Protein AF-A0A701VBN2-F1 (afdb_monomer_lite)

Secondary structure (DSSP, 8-state):
-EEEEEEEE-SSEEEEEEEESSSSEEEEEEEEEEESSSEEEEEEEEEE-SSS-EEEEEE-TT-EEEEEEEEEEEEEEEEE-HHHHTT-SPPPPTTSEEEEE-TT-EEEEEEEEEEEEE--

Structure (mmCIF, N/CA/C/O backbone):
data_AF-A0A701VBN2-F1
#
_entry.id   AF-A0A701VBN2-F1
#
loop_
_atom_site.group_PDB
_atom_site.id
_atom_site.type_symbol
_atom_site.label_atom_id
_atom_site.label_alt_id
_atom_site.label_comp_id
_atom_site.label_asym_id
_atom_site.label_entity_id
_atom_site.label_seq_id
_atom_site.pdbx_PDB_ins_code
_atom_site.Cartn_x
_atom_site.Cartn_y
_atom_site.Cartn_z
_atom_site.occupancy
_atom_site.B_iso_or_equiv
_atom_site.auth_seq_id
_atom_site.auth_comp_id
_atom_site.auth_asym_id
_atom_site.auth_atom_id
_atom_site.pdbx_PDB_model_num
ATOM 1 N N . ALA A 1 1 ? -5.582 -4.837 -10.301 1.00 89.19 1 ALA A N 1
ATOM 2 C CA . ALA A 1 1 ? -5.268 -3.632 -9.511 1.00 89.19 1 ALA A CA 1
ATOM 3 C C . ALA A 1 1 ? -6.351 -3.473 -8.462 1.00 89.19 1 ALA A C 1
ATOM 5 O O . ALA A 1 1 ? -7.498 -3.778 -8.771 1.00 89.19 1 ALA A O 1
ATOM 6 N N . LEU A 1 2 ? -6.001 -3.012 -7.264 1.00 95.94 2 LEU A N 1
ATOM 7 C CA . LEU A 1 2 ? -6.960 -2.694 -6.204 1.00 95.94 2 LEU A CA 1
ATOM 8 C C . LEU A 1 2 ? -7.082 -1.174 -6.055 1.00 95.94 2 LEU A C 1
ATOM 10 O O . LEU A 1 2 ? -6.071 -0.474 -6.052 1.00 95.94 2 LEU A O 1
ATOM 14 N N . TYR A 1 3 ? -8.299 -0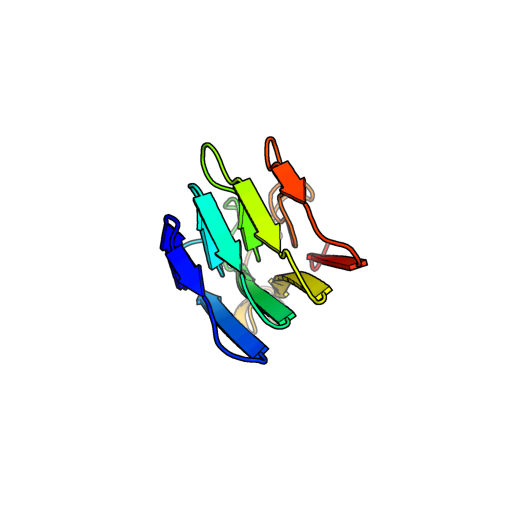.665 -5.885 1.00 95.94 3 TYR A N 1
ATOM 15 C CA . TYR A 1 3 ? -8.522 0.721 -5.483 1.00 95.94 3 TYR A CA 1
ATOM 16 C C . TYR A 1 3 ? -9.482 0.775 -4.299 1.00 95.94 3 TYR A C 1
ATOM 18 O O . TYR A 1 3 ? -10.591 0.255 -4.379 1.00 95.94 3 TYR A O 1
ATOM 26 N N . VAL A 1 4 ? -9.045 1.409 -3.214 1.00 96.69 4 VAL A N 1
ATOM 27 C CA . VAL A 1 4 ? -9.845 1.651 -2.012 1.00 96.69 4 VAL A CA 1
ATOM 28 C C . VAL A 1 4 ? -9.902 3.153 -1.794 1.00 96.69 4 VAL A C 1
ATOM 30 O O . VAL A 1 4 ? -8.864 3.808 -1.689 1.00 96.69 4 VAL A O 1
ATOM 33 N N . ASN A 1 5 ? -11.111 3.701 -1.739 1.00 96.69 5 ASN A N 1
ATOM 34 C CA . ASN A 1 5 ? -11.342 5.115 -1.481 1.00 96.69 5 ASN A CA 1
ATOM 35 C C . ASN A 1 5 ? -12.174 5.268 -0.210 1.00 96.69 5 ASN A C 1
ATOM 37 O O . ASN A 1 5 ? -13.402 5.302 -0.252 1.00 96.69 5 ASN A O 1
ATOM 41 N N . GLY A 1 6 ? -11.474 5.303 0.916 1.00 94.94 6 GLY A N 1
ATOM 42 C CA . GLY A 1 6 ? -12.038 5.240 2.247 1.00 94.94 6 GLY A CA 1
ATOM 43 C C . GLY A 1 6 ? -12.674 3.891 2.581 1.00 94.94 6 GLY A C 1
ATOM 44 O O . GLY A 1 6 ? -12.638 2.942 1.796 1.00 94.94 6 GLY A O 1
ATOM 45 N N . GLY A 1 7 ? -13.233 3.805 3.783 1.00 95.50 7 GLY A N 1
ATOM 46 C CA . GLY A 1 7 ? -13.956 2.628 4.256 1.00 95.50 7 GLY A CA 1
ATOM 47 C C . GLY A 1 7 ? -13.824 2.425 5.760 1.00 95.50 7 GLY A C 1
ATOM 48 O O . GLY A 1 7 ? -12.897 2.937 6.385 1.00 95.50 7 GLY A O 1
ATOM 49 N N . ASN A 1 8 ? -14.753 1.659 6.330 1.00 96.62 8 ASN A N 1
ATOM 50 C CA . ASN A 1 8 ? -14.702 1.227 7.722 1.00 96.62 8 ASN A CA 1
ATOM 51 C C . ASN A 1 8 ? -14.584 -0.297 7.760 1.00 96.62 8 ASN A C 1
ATOM 53 O O . ASN A 1 8 ? -15.448 -0.997 7.232 1.00 96.62 8 ASN A O 1
ATOM 57 N N . PHE A 1 9 ? -13.531 -0.800 8.393 1.00 95.62 9 PHE A N 1
ATOM 58 C CA . PHE A 1 9 ? -13.274 -2.224 8.551 1.00 95.62 9 PHE A CA 1
ATOM 59 C C . PHE A 1 9 ? -13.342 -2.607 10.033 1.00 95.62 9 PHE A C 1
ATOM 61 O O . PHE A 1 9 ? -12.744 -1.954 10.888 1.00 95.62 9 PHE A O 1
ATOM 68 N N . SER A 1 10 ? -14.088 -3.665 10.342 1.00 93.69 10 SER A N 1
ATOM 69 C CA . SER A 1 10 ? -14.326 -4.133 11.717 1.00 93.69 10 SER A CA 1
ATOM 70 C C . SER A 1 10 ? -13.974 -5.608 11.930 1.00 93.69 10 SER A C 1
ATOM 72 O O . SER A 1 10 ? -14.231 -6.155 13.000 1.00 93.69 10 SER A O 1
ATOM 74 N N . ALA A 1 11 ? -13.392 -6.264 10.924 1.00 93.06 11 ALA A N 1
ATOM 75 C CA . ALA A 1 11 ? -12.909 -7.633 11.043 1.00 93.06 11 ALA A CA 1
ATOM 76 C C . ALA A 1 11 ? -11.607 -7.689 11.857 1.00 93.06 11 ALA A C 1
ATOM 78 O O . ALA A 1 11 ? -10.771 -6.799 11.743 1.00 93.06 11 ALA A O 1
ATOM 79 N N . GLN A 1 12 ? -11.378 -8.786 12.592 1.00 95.19 12 GLN A N 1
ATOM 80 C CA . GLN A 1 12 ? -10.143 -8.988 13.368 1.00 95.19 12 GLN A CA 1
ATOM 81 C C . GLN A 1 12 ? -8.870 -8.851 12.515 1.00 95.19 12 GLN A C 1
ATOM 83 O O . GLN A 1 12 ? -7.844 -8.379 13.001 1.00 95.19 12 GLN A O 1
ATOM 88 N N . ASN A 1 13 ? -8.936 -9.253 11.246 1.00 96.44 13 ASN A N 1
ATOM 89 C CA . ASN A 1 13 ? -7.892 -9.019 10.260 1.00 96.44 13 ASN A CA 1
ATOM 90 C C . ASN A 1 13 ? -8.548 -8.649 8.931 1.00 96.44 13 ASN A C 1
ATOM 92 O O . ASN A 1 13 ? -9.365 -9.404 8.408 1.00 96.44 13 ASN A O 1
ATOM 96 N N . THR A 1 14 ? -8.167 -7.505 8.378 1.00 97.12 14 THR A N 1
ATOM 97 C CA . THR A 1 14 ? -8.541 -7.081 7.030 1.00 97.12 14 THR A CA 1
ATOM 98 C C . THR A 1 14 ? -7.317 -7.194 6.139 1.00 97.12 14 THR A C 1
ATOM 100 O O . THR A 1 14 ? -6.299 -6.560 6.411 1.00 97.12 14 THR A O 1
ATOM 103 N N . VAL A 1 15 ? -7.411 -7.999 5.082 1.00 97.75 15 VAL A N 1
ATOM 104 C CA . VAL A 1 15 ? -6.334 -8.198 4.106 1.00 97.75 15 VAL A CA 1
ATOM 105 C C . VAL A 1 15 ? -6.821 -7.720 2.746 1.00 97.75 15 VAL A C 1
ATOM 107 O O . VAL A 1 15 ? -7.848 -8.185 2.257 1.00 97.75 15 VAL A O 1
ATOM 110 N N . LEU A 1 16 ? -6.102 -6.769 2.154 1.00 97.75 16 LEU A N 1
ATOM 111 C CA . LEU A 1 16 ? -6.443 -6.150 0.879 1.00 97.75 16 LEU A CA 1
ATOM 112 C C . LEU A 1 16 ? -5.269 -6.292 -0.087 1.00 97.75 16 LEU A C 1
ATOM 114 O O . LEU A 1 16 ? -4.185 -5.767 0.162 1.00 97.75 16 LEU A O 1
ATOM 118 N N . GLU A 1 17 ? -5.485 -6.970 -1.209 1.00 97.81 17 GLU A N 1
ATOM 119 C CA . GLU A 1 17 ? -4.410 -7.279 -2.151 1.00 97.81 17 GLU A CA 1
ATOM 120 C C . GLU A 1 17 ? -4.750 -6.803 -3.560 1.00 97.81 17 GLU A C 1
ATOM 122 O O . GLU A 1 17 ? -5.830 -7.054 -4.096 1.00 97.81 17 GLU A O 1
ATOM 127 N N . GLY A 1 18 ? -3.807 -6.094 -4.174 1.00 96.50 18 GLY A N 1
ATOM 128 C CA . GLY A 1 18 ? -3.920 -5.596 -5.532 1.00 96.50 18 GLY A CA 1
ATOM 129 C C . GLY A 1 18 ? -2.676 -5.911 -6.333 1.00 96.50 18 GLY A C 1
ATOM 130 O O . GLY A 1 18 ? -1.605 -5.400 -6.032 1.00 96.50 18 GLY A O 1
ATOM 131 N N . THR A 1 19 ? -2.831 -6.694 -7.400 1.00 94.56 19 THR A N 1
ATOM 132 C CA . THR A 1 19 ? -1.773 -6.893 -8.399 1.00 94.56 19 THR A CA 1
ATOM 133 C C . THR A 1 19 ? -2.157 -6.232 -9.717 1.00 94.56 19 THR A C 1
ATOM 135 O O . THR A 1 19 ? -3.303 -6.335 -10.169 1.00 94.56 19 THR A O 1
ATOM 138 N N . ALA A 1 20 ? -1.221 -5.535 -10.353 1.00 87.12 20 ALA A N 1
ATOM 139 C CA . ALA A 1 20 ? -1.408 -4.941 -11.670 1.00 87.12 20 ALA A CA 1
ATOM 140 C C . ALA A 1 20 ? -0.251 -5.282 -12.616 1.00 87.12 20 ALA A C 1
ATOM 142 O O . ALA A 1 20 ? 0.874 -5.525 -12.189 1.00 87.12 20 ALA A O 1
ATOM 143 N N . GLY A 1 21 ? -0.546 -5.284 -13.918 1.00 70.69 21 GLY A N 1
ATOM 144 C CA . GLY A 1 21 ? 0.462 -5.411 -14.980 1.00 70.69 21 GLY A CA 1
ATOM 145 C C . GLY A 1 21 ? 0.381 -4.333 -16.067 1.00 70.69 21 GLY A C 1
ATOM 146 O O . GLY A 1 21 ? 1.357 -4.126 -16.770 1.00 70.69 21 GLY A O 1
ATOM 147 N N . ARG A 1 22 ? -0.764 -3.644 -16.224 1.00 68.25 22 ARG A N 1
ATOM 148 C CA . ARG A 1 22 ? -0.953 -2.559 -17.218 1.00 68.25 22 ARG A CA 1
ATOM 149 C C . ARG A 1 22 ? -1.377 -1.214 -16.625 1.00 68.25 22 ARG A C 1
ATOM 151 O O . ARG A 1 22 ? -1.153 -0.188 -17.241 1.00 68.25 22 ARG A O 1
ATOM 158 N N . ASN A 1 23 ? -1.988 -1.208 -15.440 1.00 74.38 23 ASN A N 1
ATOM 159 C CA . ASN A 1 23 ? -2.552 0.012 -14.845 1.00 74.38 23 ASN A CA 1
ATOM 160 C C . ASN A 1 23 ? -1.531 0.799 -14.015 1.00 74.38 23 ASN A C 1
ATOM 162 O O . ASN A 1 23 ? -1.924 1.671 -13.247 1.00 74.38 23 ASN A O 1
ATOM 166 N N . ASN A 1 24 ? -0.246 0.446 -14.129 1.00 88.00 24 ASN A N 1
ATOM 167 C CA . ASN A 1 24 ? 0.910 1.086 -13.503 1.00 88.00 24 ASN A CA 1
ATOM 168 C C . ASN A 1 24 ? 0.890 1.210 -11.967 1.00 88.00 24 ASN A C 1
ATOM 170 O O . ASN A 1 24 ? 1.901 1.563 -11.374 1.00 88.00 24 ASN A O 1
ATOM 174 N N . VAL A 1 25 ? -0.212 0.853 -11.306 1.00 94.38 25 VAL A N 1
ATOM 175 C CA . VAL A 1 25 ? -0.386 0.870 -9.857 1.00 94.38 25 VAL A CA 1
ATOM 176 C C . VAL A 1 25 ? -0.962 -0.465 -9.389 1.00 94.38 25 VAL A C 1
ATOM 178 O O . VAL A 1 25 ? -2.029 -0.870 -9.858 1.00 94.38 25 VAL A O 1
ATOM 181 N N . GLY A 1 26 ? -0.272 -1.153 -8.476 1.00 96.06 26 GLY A N 1
ATOM 182 C CA . GLY A 1 26 ? -0.720 -2.434 -7.916 1.00 96.06 26 GLY A CA 1
ATOM 183 C C . GLY A 1 26 ? -1.961 -2.280 -7.041 1.00 96.06 26 GLY A C 1
ATOM 184 O O . GLY A 1 26 ? -3.021 -2.854 -7.325 1.00 96.06 26 GLY A O 1
ATOM 185 N N . ALA A 1 27 ? -1.844 -1.424 -6.030 1.00 97.31 27 ALA A N 1
ATOM 186 C CA . ALA A 1 27 ? -2.941 -0.977 -5.188 1.00 97.31 27 ALA A CA 1
ATOM 187 C C . ALA A 1 27 ? -2.884 0.540 -4.966 1.00 97.31 27 ALA A C 1
ATOM 189 O O . ALA A 1 27 ? -1.809 1.122 -4.821 1.00 97.31 27 ALA A O 1
ATOM 190 N N . LYS A 1 28 ? -4.051 1.182 -4.921 1.00 97.12 28 LYS A N 1
ATOM 191 C CA . LYS A 1 28 ? -4.202 2.594 -4.566 1.00 97.12 28 LYS A CA 1
ATOM 192 C C . LYS A 1 28 ? -5.138 2.725 -3.370 1.00 97.12 28 LYS A C 1
ATOM 194 O O . LYS A 1 28 ? -6.249 2.202 -3.406 1.00 97.12 28 LYS A O 1
ATOM 199 N N . LEU A 1 29 ? -4.705 3.450 -2.345 1.00 97.94 29 LEU A N 1
ATOM 200 C CA . LEU A 1 29 ? -5.528 3.812 -1.189 1.00 97.94 29 LEU A CA 1
ATOM 201 C C . LEU A 1 29 ? -5.771 5.319 -1.211 1.00 97.94 29 LEU A C 1
ATOM 203 O O . LEU A 1 29 ? -4.864 6.086 -1.511 1.00 97.94 29 LEU A O 1
ATOM 207 N N . SER A 1 30 ? -6.980 5.786 -0.944 1.00 97.50 30 SER A N 1
ATOM 208 C CA . SER A 1 30 ? -7.314 7.218 -0.876 1.00 97.50 30 SER A CA 1
ATOM 209 C C . SER A 1 30 ? -8.402 7.451 0.164 1.00 97.50 30 SER A C 1
ATOM 211 O O . SER A 1 30 ? -9.031 6.491 0.602 1.00 97.50 30 SER A O 1
ATOM 213 N N . GLY A 1 31 ? -8.628 8.708 0.547 1.00 97.75 31 GLY A N 1
ATOM 214 C CA . GLY A 1 31 ? -9.667 9.061 1.514 1.00 97.75 31 GLY A CA 1
ATOM 215 C C . GLY A 1 31 ? -9.426 8.495 2.919 1.00 97.75 31 GLY A C 1
ATOM 216 O O . GLY A 1 31 ? -8.312 8.115 3.276 1.00 97.75 31 GLY A O 1
ATOM 217 N N . ASN A 1 32 ? -10.492 8.445 3.722 1.00 98.00 32 ASN A N 1
ATOM 218 C CA . ASN A 1 32 ? -10.432 8.052 5.133 1.00 98.00 32 ASN A CA 1
ATOM 219 C C . ASN A 1 32 ? -10.723 6.557 5.314 1.00 98.00 32 ASN A C 1
ATOM 221 O O . ASN A 1 32 ? -11.859 6.119 5.115 1.00 98.00 32 ASN A O 1
ATOM 225 N N . ILE A 1 33 ? -9.714 5.787 5.710 1.00 98.12 33 ILE A N 1
ATOM 226 C CA . ILE A 1 33 ? -9.812 4.362 6.029 1.00 98.12 33 ILE A CA 1
ATOM 227 C C . ILE A 1 33 ? -9.733 4.200 7.545 1.00 98.12 33 ILE A C 1
ATOM 229 O O . ILE A 1 33 ? -8.704 4.501 8.146 1.00 98.12 33 ILE A O 1
ATOM 233 N N . ASN A 1 34 ? -10.795 3.685 8.158 1.00 97.81 34 ASN A N 1
ATOM 234 C CA . ASN A 1 34 ? -10.839 3.424 9.592 1.00 97.81 34 ASN A CA 1
ATOM 235 C C . ASN A 1 34 ? -10.919 1.923 9.861 1.00 97.81 34 ASN A C 1
ATOM 237 O O . ASN A 1 34 ? -11.744 1.220 9.280 1.00 97.81 34 ASN A O 1
ATOM 241 N N . VAL A 1 35 ? -10.093 1.441 10.782 1.00 96.38 35 VAL A N 1
ATOM 242 C CA . VAL A 1 35 ? -10.125 0.072 11.295 1.00 96.38 35 VAL A CA 1
ATOM 243 C C . VAL A 1 35 ? -10.393 0.159 12.790 1.00 96.38 35 VAL A C 1
ATOM 245 O O . VAL A 1 35 ? -9.530 0.554 13.575 1.00 96.38 35 VAL A O 1
ATOM 248 N N . THR A 1 36 ? -11.629 -0.146 13.181 1.00 91.12 36 THR A N 1
ATOM 249 C CA . THR A 1 36 ? -12.101 0.039 14.564 1.00 91.12 36 THR A CA 1
ATOM 250 C C . THR A 1 36 ? -11.694 -1.117 15.472 1.00 91.12 36 THR A C 1
ATOM 252 O O . THR A 1 36 ? -11.565 -0.948 16.686 1.00 91.12 36 THR A O 1
ATOM 255 N N . GLN A 1 37 ? -11.499 -2.295 14.880 1.00 87.88 37 GLN A N 1
ATOM 256 C CA . GLN A 1 37 ? -11.069 -3.521 15.539 1.00 87.88 37 GLN A CA 1
ATOM 257 C C . GLN A 1 37 ? -10.135 -4.268 14.588 1.00 87.88 37 GLN A C 1
ATOM 259 O O . GLN A 1 37 ? -10.487 -4.442 13.425 1.00 87.88 37 GLN A O 1
ATOM 264 N N . GLY A 1 38 ? -8.987 -4.729 15.081 1.00 92.69 38 GLY A N 1
ATOM 265 C CA . GLY A 1 38 ? -8.133 -5.661 14.353 1.00 92.69 38 GLY A CA 1
ATOM 266 C C . GLY A 1 38 ? -7.046 -5.041 13.474 1.00 92.69 38 GLY A C 1
ATOM 267 O O . GLY A 1 38 ? -6.781 -3.842 13.474 1.00 92.69 38 GLY A O 1
ATOM 268 N N . ASN A 1 39 ? -6.369 -5.906 12.725 1.00 96.75 39 ASN A N 1
ATOM 269 C CA . ASN A 1 39 ? -5.237 -5.527 11.885 1.00 96.75 39 ASN A CA 1
ATOM 270 C C . ASN A 1 39 ? -5.689 -5.145 10.472 1.00 96.75 39 ASN A C 1
ATOM 272 O O . ASN A 1 39 ? -6.615 -5.748 9.927 1.00 96.75 39 ASN A O 1
ATOM 276 N N . LEU A 1 40 ? -4.971 -4.215 9.843 1.00 97.94 40 LEU A N 1
ATOM 277 C CA . LEU A 1 40 ? -5.087 -3.925 8.415 1.00 97.94 40 LEU A CA 1
ATOM 278 C C . LEU A 1 40 ? -3.783 -4.293 7.715 1.00 97.94 40 LEU A C 1
ATOM 280 O O . LEU A 1 40 ? -2.735 -3.738 8.032 1.00 97.94 40 LEU A O 1
ATOM 284 N N . ALA A 1 41 ? -3.854 -5.191 6.740 1.00 98.38 41 ALA A N 1
ATOM 285 C CA . ALA A 1 41 ? -2.759 -5.513 5.841 1.00 98.38 41 ALA A CA 1
ATOM 286 C C . ALA A 1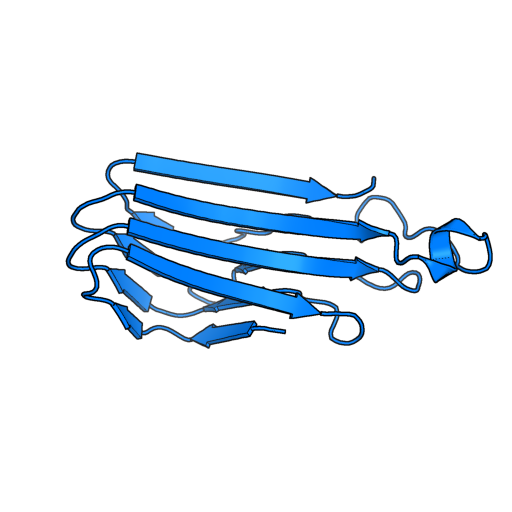 41 ? -3.143 -5.154 4.404 1.00 98.38 41 ALA A C 1
ATOM 288 O O . ALA A 1 41 ? -4.171 -5.605 3.902 1.00 98.38 41 ALA A O 1
ATOM 289 N N . VAL A 1 42 ? -2.316 -4.350 3.739 1.00 98.50 42 VAL A N 1
ATOM 290 C CA . VAL A 1 42 ? -2.493 -4.000 2.329 1.00 98.50 42 VAL A CA 1
ATOM 291 C C . VAL A 1 42 ? -1.238 -4.346 1.552 1.00 98.50 42 VAL A C 1
ATOM 293 O O . VAL A 1 42 ? -0.152 -3.880 1.898 1.00 98.50 42 VAL A O 1
ATOM 296 N N . THR A 1 43 ? -1.406 -5.094 0.465 1.00 98.50 43 THR A N 1
ATOM 297 C CA . THR A 1 43 ? -0.333 -5.413 -0.476 1.00 98.50 43 THR A CA 1
ATOM 298 C C . THR A 1 43 ? -0.674 -4.877 -1.860 1.00 98.50 43 THR A C 1
ATOM 300 O O . THR A 1 43 ? -1.679 -5.254 -2.461 1.00 98.50 43 THR A O 1
ATOM 303 N N . GLY A 1 44 ? 0.174 -3.995 -2.379 1.00 97.94 44 GLY A N 1
ATOM 304 C CA . GLY A 1 44 ? 0.133 -3.533 -3.759 1.00 97.94 44 GLY A CA 1
ATOM 305 C C . GLY A 1 44 ? 1.338 -4.043 -4.537 1.00 97.94 44 GLY A C 1
ATOM 306 O O . GLY A 1 44 ? 2.465 -3.677 -4.215 1.00 97.94 44 GLY A O 1
ATOM 307 N N . THR A 1 45 ? 1.103 -4.840 -5.576 1.00 95.94 45 THR A N 1
ATOM 308 C CA . THR A 1 45 ? 2.145 -5.394 -6.447 1.00 95.94 45 THR A CA 1
ATOM 309 C C . THR A 1 45 ? 1.962 -4.906 -7.879 1.00 95.94 45 THR A C 1
ATOM 311 O O . THR A 1 45 ? 0.884 -5.024 -8.464 1.00 95.94 45 THR A O 1
ATOM 314 N N . ILE A 1 46 ? 3.021 -4.379 -8.482 1.00 93.06 46 ILE A N 1
ATOM 315 C CA . ILE A 1 46 ? 3.062 -4.013 -9.899 1.00 93.06 46 ILE A CA 1
ATOM 316 C C . ILE A 1 46 ? 4.183 -4.784 -10.592 1.00 93.06 46 ILE A C 1
ATOM 318 O O . ILE A 1 46 ? 5.269 -4.921 -10.038 1.00 93.06 46 ILE A O 1
ATOM 322 N N . TYR A 1 47 ? 3.929 -5.258 -11.809 1.00 88.44 47 TYR A N 1
ATOM 323 C CA . TYR A 1 47 ? 4.979 -5.738 -12.706 1.00 88.44 47 TYR A CA 1
ATOM 324 C C . TYR A 1 47 ? 5.252 -4.674 -13.768 1.00 88.44 47 TYR A C 1
ATOM 326 O O . TYR A 1 47 ? 4.361 -4.389 -14.573 1.00 88.44 47 TYR A O 1
ATOM 334 N N . TYR A 1 48 ? 6.444 -4.072 -13.770 1.00 79.38 48 TYR A N 1
ATOM 335 C CA . TYR A 1 48 ? 6.782 -3.052 -14.770 1.00 79.38 48 TYR A CA 1
ATOM 336 C C . TYR A 1 48 ? 7.019 -3.699 -16.140 1.00 79.38 48 TYR A C 1
ATOM 338 O O . TYR A 1 48 ? 7.533 -4.812 -16.217 1.00 79.38 48 TYR A O 1
ATOM 346 N N . ARG A 1 49 ? 6.618 -3.020 -17.222 1.00 76.06 49 ARG A N 1
ATOM 347 C CA . ARG A 1 49 ? 6.639 -3.566 -18.598 1.00 76.06 49 ARG A CA 1
ATOM 348 C C . ARG A 1 49 ? 7.189 -2.614 -19.661 1.00 76.06 49 ARG A C 1
ATOM 350 O O . ARG A 1 49 ? 7.196 -2.979 -20.831 1.00 76.06 49 ARG A O 1
ATOM 357 N N . ASN A 1 50 ? 7.602 -1.406 -19.288 1.00 75.44 50 ASN A N 1
ATOM 358 C CA . ASN A 1 50 ? 8.188 -0.392 -20.171 1.00 75.44 50 ASN A CA 1
ATOM 359 C C . ASN A 1 50 ? 8.837 0.717 -19.311 1.00 75.44 50 ASN A C 1
ATOM 361 O O . ASN A 1 50 ? 8.966 0.547 -18.102 1.00 75.44 50 ASN A O 1
ATOM 365 N N . GLY A 1 51 ? 9.219 1.847 -19.915 1.00 73.50 51 GLY A N 1
ATOM 366 C CA . GLY A 1 51 ? 9.814 2.996 -19.217 1.00 73.50 51 GLY A CA 1
ATOM 367 C C . GLY A 1 51 ? 8.841 3.932 -18.478 1.00 73.50 51 GLY A C 1
ATOM 368 O O . GLY A 1 51 ? 9.283 4.988 -18.018 1.00 73.50 51 GLY A O 1
ATOM 369 N N . ASP A 1 52 ? 7.550 3.592 -18.372 1.00 82.81 52 ASP A N 1
ATOM 370 C CA . ASP A 1 52 ? 6.549 4.406 -17.669 1.00 82.81 52 ASP A CA 1
ATOM 371 C C . ASP A 1 52 ? 6.796 4.459 -16.152 1.00 82.81 52 ASP A C 1
ATOM 373 O O . ASP A 1 52 ? 7.683 3.805 -15.601 1.00 82.81 52 ASP A O 1
ATOM 377 N N . LYS A 1 53 ? 5.981 5.257 -15.453 1.00 88.25 53 LYS A N 1
ATOM 378 C CA . LYS A 1 53 ? 5.968 5.297 -13.989 1.00 88.25 53 LYS A CA 1
ATOM 379 C C . LYS A 1 53 ? 5.141 4.148 -13.433 1.00 88.25 53 LYS A C 1
ATOM 381 O O . LYS A 1 53 ? 3.966 4.048 -13.770 1.00 88.25 53 LYS A O 1
ATOM 386 N N . PHE A 1 54 ? 5.717 3.357 -12.535 1.00 90.75 54 PHE A N 1
ATOM 387 C CA . PHE A 1 54 ? 5.081 2.224 -11.870 1.00 90.75 54 PHE A CA 1
ATOM 388 C C . PHE A 1 54 ? 5.125 2.387 -10.349 1.00 90.75 54 PHE A C 1
ATOM 390 O O . PHE A 1 54 ? 6.125 2.827 -9.783 1.00 90.75 54 PHE A O 1
ATOM 397 N N . THR A 1 55 ? 4.048 2.017 -9.659 1.00 94.25 55 THR A N 1
ATOM 398 C CA . THR A 1 55 ? 3.983 2.037 -8.195 1.00 94.25 55 THR A CA 1
ATOM 399 C C . THR A 1 55 ? 3.323 0.775 -7.649 1.00 94.25 55 THR A C 1
ATOM 401 O O . THR A 1 55 ? 2.225 0.422 -8.065 1.00 94.25 55 THR A O 1
ATOM 404 N N . GLY A 1 56 ? 3.959 0.079 -6.708 1.00 96.00 56 GLY A N 1
ATOM 405 C CA . GLY A 1 56 ? 3.358 -1.096 -6.069 1.00 96.00 56 GLY A CA 1
ATOM 406 C C . GLY A 1 56 ? 2.113 -0.711 -5.276 1.00 96.00 56 GLY A C 1
ATOM 407 O O . GLY A 1 56 ? 0.994 -1.075 -5.640 1.00 96.00 56 GLY A O 1
ATOM 408 N N . LEU A 1 57 ? 2.304 0.098 -4.235 1.00 97.62 57 LEU A N 1
ATOM 409 C CA . LEU A 1 57 ? 1.239 0.654 -3.403 1.00 97.62 57 LEU A CA 1
ATOM 410 C C . LEU A 1 57 ? 1.321 2.184 -3.389 1.00 97.62 57 LEU A C 1
ATOM 412 O O . LEU A 1 57 ? 2.338 2.751 -2.992 1.00 97.62 57 LEU A O 1
ATOM 416 N N . LEU A 1 58 ? 0.247 2.842 -3.827 1.00 97.19 58 LEU A N 1
ATOM 417 C CA . LEU A 1 58 ? 0.149 4.294 -3.951 1.00 97.19 58 LEU A CA 1
ATOM 418 C C . LEU A 1 58 ? -0.871 4.876 -2.966 1.00 97.19 58 LEU A C 1
ATOM 420 O O . LEU A 1 58 ? -2.062 4.564 -3.032 1.00 97.19 58 LEU A O 1
ATOM 424 N N . ALA A 1 59 ? -0.427 5.808 -2.128 1.00 97.00 59 ALA A N 1
ATOM 425 C CA . ALA A 1 59 ? -1.304 6.762 -1.472 1.00 97.00 59 ALA A CA 1
ATOM 426 C C . ALA A 1 59 ? -1.809 7.783 -2.501 1.00 97.00 59 ALA A C 1
ATOM 428 O O . ALA A 1 59 ? -1.045 8.529 -3.108 1.00 97.00 59 ALA A O 1
ATOM 429 N N . GLY A 1 60 ? -3.114 7.780 -2.739 1.00 92.81 60 GLY A N 1
ATOM 430 C CA . GLY A 1 60 ? -3.802 8.828 -3.477 1.00 92.81 60 GLY A CA 1
ATOM 431 C C . GLY A 1 60 ? -4.212 9.988 -2.572 1.00 92.81 60 GLY A C 1
ATOM 432 O O . GLY A 1 60 ? -3.910 10.012 -1.381 1.00 92.81 60 GLY A O 1
ATOM 433 N N . SER A 1 61 ? -4.904 10.962 -3.165 1.00 91.12 61 SER A N 1
ATOM 434 C CA . SER A 1 61 ? -5.242 12.227 -2.507 1.00 91.12 61 SER A CA 1
ATOM 435 C C . SER A 1 61 ? -5.955 12.023 -1.166 1.00 91.12 61 SER A C 1
ATOM 437 O O . SER A 1 61 ? -6.933 11.273 -1.088 1.00 91.12 61 SER A O 1
ATOM 439 N N . GLY A 1 62 ? -5.457 12.709 -0.133 1.00 91.38 62 GLY A N 1
ATOM 440 C CA . GLY A 1 62 ? -6.071 12.752 1.193 1.00 91.38 62 GLY A CA 1
ATOM 441 C C . GLY A 1 62 ? -6.169 11.393 1.884 1.00 91.38 62 GLY A C 1
ATOM 442 O O . GLY A 1 62 ? -7.165 11.143 2.558 1.00 91.38 62 GLY A O 1
ATOM 443 N N . LEU A 1 63 ? -5.199 10.494 1.674 1.00 97.88 63 LEU A N 1
ATOM 444 C CA . LEU A 1 63 ? -5.170 9.220 2.386 1.00 97.88 63 LEU A CA 1
ATOM 445 C C . LEU A 1 63 ? -4.959 9.454 3.886 1.00 97.88 63 LEU A C 1
ATOM 447 O O . LEU A 1 63 ? -3.871 9.840 4.309 1.00 97.88 63 LEU A O 1
ATOM 451 N N . ASN A 1 64 ? -5.975 9.118 4.674 1.00 98.12 64 ASN A N 1
ATOM 452 C CA . ASN A 1 64 ? -5.899 9.051 6.126 1.00 98.12 64 ASN A CA 1
ATOM 453 C C . ASN A 1 64 ? -6.243 7.626 6.558 1.00 98.12 64 ASN A C 1
ATOM 455 O O . ASN A 1 64 ? -7.356 7.163 6.316 1.00 98.12 64 ASN A O 1
ATOM 459 N N . VAL A 1 65 ? -5.306 6.923 7.188 1.00 98.00 65 VAL A N 1
ATOM 460 C CA . VAL A 1 65 ? -5.538 5.581 7.734 1.00 98.00 65 VAL A CA 1
ATOM 461 C C . VAL A 1 65 ? -5.508 5.657 9.249 1.00 98.00 65 VAL A C 1
ATOM 463 O O . VAL A 1 65 ? -4.506 6.073 9.822 1.00 98.00 65 VAL A O 1
ATOM 466 N N . ASN A 1 66 ? -6.586 5.224 9.892 1.00 98.12 66 ASN A N 1
ATOM 467 C CA . ASN A 1 66 ? -6.691 5.147 11.340 1.00 98.12 66 ASN A CA 1
ATOM 468 C C . ASN A 1 66 ? -6.992 3.710 11.772 1.00 98.12 66 ASN A C 1
ATOM 470 O O . ASN A 1 66 ? -8.093 3.212 11.550 1.00 98.12 66 ASN A O 1
ATOM 474 N N . VAL A 1 67 ? -6.025 3.047 12.401 1.00 97.44 67 VAL A N 1
ATOM 475 C CA . VAL A 1 67 ? -6.175 1.721 13.010 1.00 97.44 67 VAL A CA 1
ATOM 476 C C . VAL A 1 67 ? -6.221 1.902 14.521 1.00 97.44 67 VAL A C 1
ATOM 478 O O . VAL A 1 67 ? -5.188 2.084 15.163 1.00 97.44 67 VAL A O 1
ATOM 481 N N . SER A 1 68 ? -7.429 1.883 15.089 1.00 93.56 68 SER A N 1
ATOM 482 C CA . SER A 1 68 ? -7.646 2.186 16.510 1.00 93.56 68 SER A CA 1
ATOM 483 C C . SER A 1 68 ? -7.072 1.110 17.431 1.00 93.56 68 SER A C 1
ATOM 485 O O . SER A 1 68 ? -6.516 1.427 18.477 1.00 93.56 68 SER A O 1
ATOM 487 N N . HIS A 1 69 ? -7.190 -0.159 17.033 1.00 88.62 69 HIS A N 1
ATOM 488 C CA . HIS A 1 69 ? -6.732 -1.306 17.813 1.00 88.62 69 HIS A CA 1
ATOM 489 C C . HIS A 1 69 ? -6.131 -2.353 16.880 1.00 88.62 69 HIS A C 1
ATOM 491 O O . HIS A 1 69 ? -6.877 -2.983 16.141 1.00 88.62 69 HIS A O 1
ATOM 497 N N . GLY A 1 70 ? -4.815 -2.562 16.937 1.00 92.31 70 GLY A N 1
ATOM 498 C CA . GLY A 1 70 ? -4.106 -3.535 16.102 1.00 92.31 70 GLY A CA 1
ATOM 499 C C . GLY A 1 70 ? -2.925 -2.922 15.353 1.00 92.31 70 GLY A C 1
ATOM 500 O O . GLY A 1 70 ? -2.386 -1.886 15.749 1.00 92.31 70 GLY A O 1
ATOM 501 N N . SER A 1 71 ? -2.524 -3.589 14.276 1.00 96.62 71 SER A N 1
ATOM 502 C CA . SER A 1 71 ? -1.365 -3.228 13.462 1.00 96.62 71 SER A CA 1
ATOM 503 C C . SER A 1 71 ? -1.766 -2.813 12.051 1.00 96.62 71 SER A C 1
ATOM 505 O O . SER A 1 71 ? -2.627 -3.432 11.422 1.00 96.62 71 SER A O 1
ATOM 507 N N . LEU A 1 72 ? -1.080 -1.797 11.533 1.00 98.31 72 LEU A N 1
ATOM 508 C CA . LEU A 1 72 ? -1.118 -1.402 10.131 1.00 98.31 72 LEU A CA 1
ATOM 509 C C . LEU A 1 72 ? 0.086 -1.998 9.395 1.00 98.31 72 LEU A C 1
ATOM 511 O O . LEU A 1 72 ? 1.226 -1.690 9.724 1.00 98.31 72 LEU A O 1
ATOM 515 N N . ASN A 1 73 ? -0.152 -2.800 8.365 1.00 98.56 73 ASN A N 1
ATOM 516 C CA . ASN A 1 73 ? 0.886 -3.361 7.508 1.00 98.56 73 ASN A CA 1
ATOM 517 C C . ASN A 1 73 ? 0.659 -2.901 6.067 1.00 98.56 73 ASN A C 1
ATOM 519 O O . ASN A 1 73 ? -0.309 -3.311 5.432 1.00 98.56 73 ASN A O 1
ATOM 523 N N . LEU A 1 74 ? 1.547 -2.063 5.536 1.00 98.69 74 LEU A N 1
ATOM 524 C CA . LEU A 1 74 ? 1.494 -1.607 4.147 1.00 98.69 74 LEU A CA 1
ATOM 525 C C . LEU A 1 74 ? 2.707 -2.146 3.395 1.00 98.69 74 LEU A C 1
ATOM 527 O O . LEU A 1 74 ? 3.848 -1.826 3.728 1.00 98.69 74 LEU A O 1
ATOM 531 N N . THR A 1 75 ? 2.450 -2.950 2.369 1.00 98.62 75 THR A N 1
ATOM 532 C CA . THR A 1 75 ? 3.475 -3.538 1.510 1.00 98.62 75 THR A CA 1
ATOM 533 C C . THR A 1 75 ? 3.266 -3.079 0.075 1.00 98.62 75 THR A C 1
ATOM 535 O O . THR A 1 75 ? 2.215 -3.300 -0.520 1.00 98.62 75 THR A O 1
ATOM 538 N N . GLY A 1 76 ? 4.280 -2.438 -0.492 1.00 97.88 76 GLY A N 1
ATOM 539 C CA . GLY A 1 76 ? 4.317 -2.031 -1.886 1.00 97.88 76 GLY A CA 1
ATOM 540 C C . GLY A 1 76 ? 5.488 -2.690 -2.606 1.00 97.88 76 GLY A C 1
ATOM 541 O O . GLY A 1 76 ? 6.636 -2.531 -2.193 1.00 97.88 76 GLY A O 1
ATOM 542 N N . GLN A 1 77 ? 5.205 -3.427 -3.676 1.00 95.75 77 GLN A N 1
ATOM 543 C CA . GLN A 1 77 ? 6.195 -4.158 -4.462 1.00 95.75 77 GLN A CA 1
ATOM 544 C C . GLN A 1 77 ? 6.115 -3.746 -5.926 1.00 95.75 77 GLN A C 1
ATOM 546 O O . GLN A 1 77 ? 5.050 -3.800 -6.540 1.00 95.75 77 GLN A O 1
ATOM 551 N N . ALA A 1 78 ? 7.251 -3.375 -6.497 1.00 91.62 78 ALA A N 1
ATOM 552 C CA . ALA A 1 78 ? 7.396 -3.170 -7.923 1.00 91.62 78 ALA A CA 1
ATOM 553 C C . ALA A 1 78 ? 8.428 -4.154 -8.474 1.00 91.62 78 ALA A C 1
ATOM 555 O O . ALA A 1 78 ? 9.622 -4.024 -8.220 1.00 91.62 78 ALA A O 1
ATOM 556 N N . LEU A 1 79 ? 7.929 -5.156 -9.195 1.00 89.31 79 LEU A N 1
ATOM 557 C CA . LEU A 1 79 ? 8.647 -6.334 -9.667 1.00 89.31 79 LEU A CA 1
ATOM 558 C C . LEU A 1 79 ? 8.921 -6.245 -11.171 1.00 89.31 79 LEU A C 1
ATOM 560 O O . LEU A 1 79 ? 8.175 -5.605 -11.915 1.00 89.31 79 LEU A O 1
ATOM 564 N N . ALA A 1 80 ? 9.961 -6.932 -11.638 1.00 81.50 80 ALA A N 1
ATOM 565 C CA . ALA A 1 80 ? 10.211 -7.102 -13.063 1.00 81.50 80 ALA A CA 1
ATOM 566 C C . ALA A 1 80 ? 9.170 -8.033 -13.647 1.00 81.50 80 ALA A C 1
ATOM 568 O O . ALA A 1 80 ? 8.921 -9.110 -13.105 1.00 81.50 80 ALA A O 1
ATOM 569 N N . HIS A 1 81 ? 8.548 -7.621 -14.750 1.00 77.50 81 HIS A N 1
ATOM 570 C CA . HIS A 1 81 ? 7.715 -8.553 -15.483 1.00 77.50 81 HIS A CA 1
ATOM 571 C C . HIS A 1 81 ? 8.590 -9.692 -16.038 1.00 77.50 81 HIS A C 1
ATOM 573 O O . HIS A 1 81 ? 9.702 -9.419 -16.496 1.00 77.50 81 HIS A O 1
ATOM 579 N N . PRO A 1 82 ? 8.110 -10.948 -16.038 1.00 70.81 82 PRO A N 1
ATOM 580 C CA . PRO A 1 82 ? 8.864 -12.086 -16.567 1.00 70.81 82 PRO A CA 1
ATOM 581 C C . PRO A 1 82 ? 9.410 -11.846 -17.984 1.00 70.81 82 PRO A C 1
ATOM 583 O O . PRO A 1 82 ? 10.570 -12.130 -18.257 1.00 70.81 82 PRO A O 1
ATOM 586 N N . ASP A 1 83 ? 8.616 -11.212 -18.850 1.00 66.25 83 ASP A N 1
ATOM 587 C CA . ASP A 1 83 ? 9.021 -10.880 -20.227 1.00 66.25 83 ASP A CA 1
ATOM 588 C C . ASP A 1 83 ? 10.129 -9.806 -20.309 1.00 66.25 83 ASP A C 1
ATOM 590 O O . ASP A 1 83 ? 10.814 -9.687 -21.323 1.00 66.25 83 ASP A O 1
ATOM 594 N N . VAL A 1 84 ? 10.326 -9.015 -19.247 1.00 62.84 84 VAL A N 1
ATOM 595 C CA . VAL A 1 84 ? 11.399 -8.007 -19.154 1.00 62.84 84 VAL A CA 1
ATOM 596 C C . VAL A 1 84 ? 12.719 -8.654 -18.739 1.00 62.84 84 VAL A C 1
ATOM 598 O O . VAL A 1 84 ? 13.777 -8.233 -19.201 1.00 62.84 84 VAL A O 1
ATOM 601 N N . ALA A 1 85 ? 12.672 -9.723 -17.935 1.00 57.53 85 ALA A N 1
ATOM 602 C CA . ALA A 1 85 ? 13.861 -10.488 -17.558 1.00 57.53 85 ALA A CA 1
ATOM 603 C C . ALA A 1 85 ? 14.572 -11.118 -18.776 1.00 57.53 85 ALA A C 1
ATOM 605 O O . ALA A 1 85 ? 15.761 -11.412 -18.706 1.00 57.53 85 ALA A O 1
ATOM 606 N N . GLY A 1 86 ? 13.867 -11.267 -19.906 1.00 56.94 86 GLY A N 1
ATOM 607 C CA . GLY A 1 86 ? 14.417 -11.706 -21.193 1.00 56.94 86 GLY A CA 1
ATOM 608 C C . GLY A 1 86 ? 15.080 -10.611 -22.046 1.00 56.94 86 GLY A C 1
ATOM 609 O O . GLY A 1 86 ? 15.430 -10.883 -23.190 1.00 56.94 86 GLY A O 1
ATOM 610 N N . GLY A 1 87 ? 15.232 -9.376 -21.547 1.00 55.50 87 GLY A N 1
ATOM 611 C CA . GLY A 1 87 ? 15.950 -8.292 -22.240 1.00 55.50 87 GLY A CA 1
ATOM 612 C C . GLY A 1 87 ? 15.164 -7.555 -23.336 1.00 55.50 87 GLY A C 1
ATOM 613 O O . GLY A 1 87 ? 15.722 -6.700 -24.016 1.00 55.50 87 GLY A O 1
ATOM 614 N N . CYS A 1 88 ? 13.870 -7.843 -23.509 1.00 56.84 88 CYS A N 1
ATOM 615 C CA . CYS A 1 88 ? 13.040 -7.255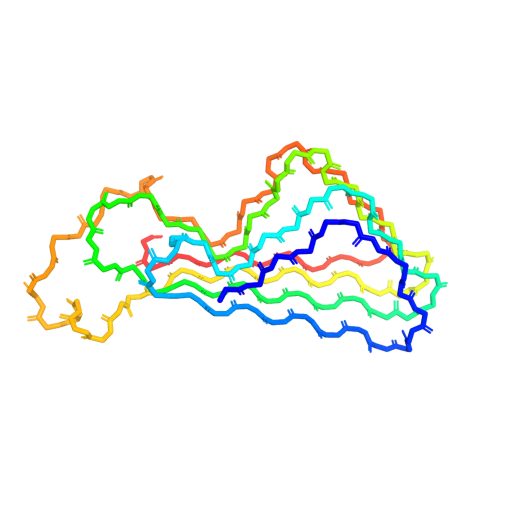 -24.572 1.00 56.84 88 CYS A CA 1
ATOM 616 C C . CYS A 1 88 ? 12.466 -5.864 -24.223 1.00 56.84 88 CYS A C 1
ATOM 618 O O . CYS A 1 88 ? 11.825 -5.223 -25.057 1.00 56.84 88 CYS A O 1
ATOM 620 N N . VAL A 1 89 ? 12.659 -5.381 -22.994 1.00 60.56 89 VAL A N 1
ATOM 621 C CA . VAL A 1 89 ? 12.026 -4.153 -22.507 1.00 60.56 89 VAL A CA 1
ATOM 622 C C . VAL A 1 89 ? 13.066 -3.232 -21.886 1.00 60.56 89 VAL A C 1
ATOM 624 O O . VAL A 1 89 ? 13.847 -3.648 -21.034 1.00 60.56 89 VAL A O 1
ATOM 627 N N . SER A 1 90 ? 13.046 -1.964 -22.300 1.00 60.97 90 SER A N 1
ATOM 628 C CA . SER A 1 90 ? 13.899 -0.913 -21.751 1.00 60.97 90 SER A CA 1
AT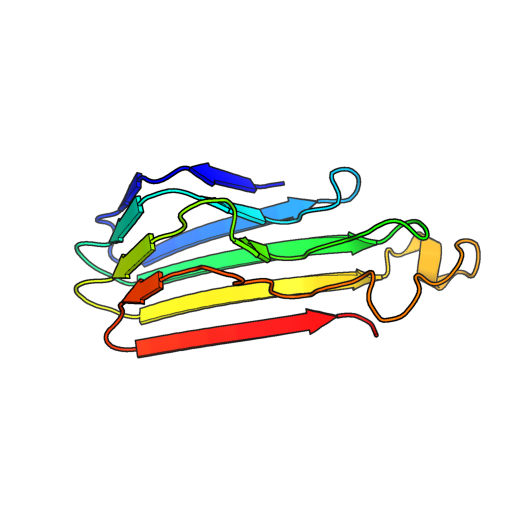OM 629 C C . SER A 1 90 ? 13.728 -0.811 -20.236 1.00 60.97 90 SER A C 1
ATOM 631 O O . SER A 1 90 ? 12.609 -0.648 -19.746 1.00 60.97 90 SER A O 1
ATOM 633 N N . THR A 1 91 ? 14.836 -0.879 -19.501 1.00 63.34 91 THR A N 1
ATOM 634 C CA . THR A 1 91 ? 14.860 -0.652 -18.054 1.00 63.34 91 THR A CA 1
ATOM 635 C C . THR A 1 91 ? 14.354 0.764 -17.750 1.00 63.34 91 THR A C 1
ATOM 637 O O . THR A 1 91 ? 14.929 1.720 -18.285 1.00 63.34 91 THR A O 1
ATOM 640 N N . PRO A 1 92 ? 13.302 0.941 -16.929 1.00 63.41 92 PRO A N 1
ATOM 641 C CA . PRO A 1 92 ? 12.905 2.256 -16.443 1.00 63.41 92 PRO A CA 1
ATOM 642 C C . PRO A 1 92 ? 14.090 2.999 -15.818 1.00 63.41 92 PRO A C 1
ATOM 644 O O . PRO A 1 92 ? 14.967 2.388 -15.207 1.00 63.41 92 PRO A O 1
ATOM 647 N N . SER A 1 93 ? 14.105 4.329 -15.922 1.00 63.91 93 SER A N 1
ATOM 648 C CA . SER A 1 93 ? 15.023 5.127 -15.108 1.00 63.91 93 SER A CA 1
ATOM 649 C C . SER A 1 93 ? 14.709 4.908 -13.621 1.00 63.91 93 SER A C 1
ATOM 651 O O . SER A 1 93 ? 13.546 4.736 -13.250 1.00 63.91 93 SER A O 1
ATOM 653 N N . GLY A 1 94 ? 15.732 4.912 -12.759 1.00 59.91 94 GLY A N 1
ATOM 654 C CA . GLY A 1 94 ? 15.611 4.482 -11.354 1.00 59.91 94 GLY A CA 1
ATOM 655 C C . GLY A 1 94 ? 14.534 5.199 -10.523 1.00 59.91 94 GLY A C 1
ATOM 656 O O . GLY A 1 94 ? 14.050 4.646 -9.545 1.00 59.91 94 GLY A O 1
ATOM 657 N N . ASN A 1 95 ? 14.078 6.385 -10.942 1.00 68.94 95 ASN A N 1
ATOM 658 C CA . ASN A 1 95 ? 13.034 7.149 -10.244 1.00 68.94 95 ASN A CA 1
ATOM 659 C C . ASN A 1 95 ? 11.602 6.853 -10.727 1.00 68.94 95 ASN A C 1
ATOM 661 O O . ASN A 1 95 ? 10.644 7.403 -10.181 1.00 68.94 95 ASN A O 1
ATOM 665 N N . ASN A 1 96 ? 11.429 6.031 -11.764 1.00 83.12 96 ASN A N 1
ATOM 666 C CA . ASN A 1 96 ? 10.114 5.743 -12.335 1.00 83.12 96 ASN A CA 1
ATOM 667 C C . ASN A 1 96 ? 9.419 4.552 -11.664 1.00 83.12 96 ASN A C 1
ATOM 669 O O . ASN A 1 96 ? 8.220 4.374 -11.856 1.00 83.12 96 ASN A O 1
ATOM 673 N N . VAL A 1 97 ? 10.126 3.750 -10.868 1.00 88.56 97 VAL A N 1
ATOM 674 C CA . VAL A 1 97 ? 9.586 2.527 -10.263 1.00 88.56 97 VAL A CA 1
ATOM 675 C C . VAL A 1 97 ? 9.651 2.634 -8.750 1.00 88.56 97 VAL A C 1
ATOM 677 O O . VAL A 1 97 ? 10.726 2.637 -8.167 1.00 88.56 97 VAL A O 1
ATOM 680 N N . VAL A 1 98 ? 8.491 2.700 -8.105 1.00 92.56 98 VAL A N 1
ATOM 681 C CA . VAL A 1 98 ? 8.392 2.886 -6.654 1.00 92.56 98 VAL A CA 1
ATOM 682 C C . VAL A 1 98 ? 7.658 1.703 -6.034 1.00 92.56 98 VAL A C 1
ATOM 684 O O . VAL A 1 98 ? 6.549 1.373 -6.437 1.00 92.56 98 VAL A O 1
ATOM 687 N N . GLY A 1 99 ? 8.235 1.059 -5.020 1.00 94.94 99 GLY A N 1
ATOM 688 C CA . GLY A 1 99 ? 7.533 0.000 -4.289 1.00 94.94 99 GLY A CA 1
ATOM 689 C C . GLY A 1 99 ? 6.327 0.549 -3.525 1.00 94.94 99 GLY A C 1
ATOM 690 O O . GLY A 1 99 ? 5.182 0.205 -3.814 1.00 94.94 99 GLY A O 1
ATOM 691 N N . LEU A 1 100 ? 6.592 1.450 -2.580 1.00 96.94 100 LEU A N 1
ATOM 692 C CA . LEU A 1 100 ? 5.604 2.058 -1.691 1.00 96.94 100 LEU A CA 1
ATOM 693 C C . LEU A 1 100 ? 5.710 3.584 -1.760 1.00 96.94 100 LEU A C 1
ATOM 695 O O . LEU A 1 100 ? 6.755 4.141 -1.439 1.00 96.94 100 LEU A O 1
ATOM 699 N N . ASN A 1 101 ? 4.628 4.255 -2.153 1.00 96.69 101 ASN A N 1
ATOM 700 C CA . ASN A 1 101 ? 4.535 5.711 -2.168 1.00 96.69 101 ASN A CA 1
ATOM 701 C C . ASN A 1 101 ? 3.450 6.178 -1.188 1.00 96.69 101 ASN A C 1
ATOM 703 O O . ASN A 1 101 ? 2.269 5.918 -1.408 1.00 96.69 101 ASN A O 1
ATOM 707 N N . LEU A 1 102 ? 3.859 6.883 -0.130 1.00 96.94 102 LEU A N 1
ATOM 708 C CA . LEU A 1 102 ? 2.9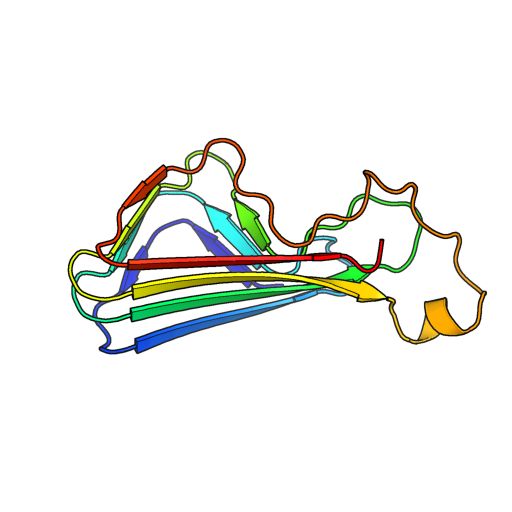87 7.418 0.922 1.00 96.94 102 LEU A CA 1
ATOM 709 C C . LEU A 1 102 ? 3.010 8.954 0.992 1.00 96.94 102 LEU A C 1
ATOM 711 O O . LEU A 1 102 ? 2.739 9.532 2.043 1.00 96.94 102 LEU A O 1
ATOM 715 N N . THR A 1 103 ? 3.363 9.634 -0.103 1.00 95.50 103 THR A N 1
ATOM 716 C CA . THR A 1 103 ? 3.394 11.101 -0.141 1.00 95.50 103 THR A CA 1
ATOM 717 C C . THR A 1 103 ? 2.049 11.685 0.299 1.00 95.50 103 THR A C 1
ATOM 719 O O . THR A 1 103 ? 1.006 11.345 -0.255 1.00 95.50 103 THR A O 1
ATOM 722 N N . ASN A 1 104 ? 2.091 12.589 1.283 1.00 94.25 104 ASN A N 1
ATOM 723 C CA . ASN A 1 104 ? 0.924 13.255 1.875 1.00 94.25 104 ASN A CA 1
ATOM 724 C C . ASN A 1 104 ? -0.110 12.309 2.521 1.00 94.25 104 ASN A C 1
ATOM 726 O O . ASN A 1 104 ? -1.277 12.680 2.638 1.00 94.25 104 ASN A O 1
ATOM 730 N N . ALA A 1 105 ? 0.292 11.104 2.938 1.00 97.44 105 ALA A N 1
ATOM 731 C CA . ALA A 1 105 ? -0.558 10.217 3.725 1.00 97.44 105 ALA A CA 1
ATOM 732 C C . ALA A 1 105 ? -0.439 10.514 5.227 1.00 97.44 105 ALA A C 1
ATOM 734 O O . ALA A 1 105 ? 0.659 10.728 5.744 1.00 97.44 105 ALA A O 1
ATOM 735 N N . THR A 1 106 ? -1.554 10.447 5.949 1.00 98.00 106 THR A N 1
ATOM 736 C CA . THR A 1 106 ? -1.569 10.429 7.416 1.00 98.00 106 THR A CA 1
ATOM 737 C C . THR A 1 106 ? -1.905 9.023 7.890 1.00 98.00 106 THR A C 1
ATOM 739 O O . THR A 1 106 ? -2.958 8.483 7.559 1.00 98.00 106 THR A O 1
ATOM 742 N N . LEU A 1 107 ? -1.006 8.414 8.662 1.00 97.88 107 LEU A N 1
ATOM 743 C CA . LEU A 1 107 ? -1.175 7.066 9.199 1.00 97.88 107 LEU A CA 1
ATOM 744 C C . LEU A 1 107 ? -1.170 7.132 10.729 1.00 97.88 107 LEU A C 1
ATOM 746 O O . LEU A 1 107 ? -0.212 7.616 11.325 1.00 97.88 107 LEU A O 1
ATOM 750 N N . SER A 1 108 ? -2.231 6.632 11.350 1.00 97.50 108 SER A N 1
ATOM 751 C CA . SER A 1 108 ? -2.396 6.528 12.798 1.00 97.50 108 SER A CA 1
ATOM 752 C C . SER A 1 108 ? -2.633 5.065 13.154 1.00 97.50 108 SER A C 1
ATOM 754 O O . SER A 1 108 ? -3.637 4.481 12.751 1.00 97.50 108 SER A O 1
ATOM 756 N N . ALA A 1 109 ? -1.688 4.454 13.863 1.00 96.88 109 ALA A N 1
ATOM 757 C CA . ALA A 1 109 ? -1.777 3.080 14.345 1.00 96.88 109 ALA A CA 1
ATOM 758 C C . ALA A 1 109 ? -0.872 2.906 15.569 1.00 96.88 109 ALA A C 1
ATOM 760 O O . ALA A 1 109 ? 0.182 3.537 15.646 1.00 96.88 109 ALA A O 1
ATOM 761 N N . GLY A 1 110 ? -1.245 2.016 16.493 1.00 94.44 110 GLY A N 1
ATOM 762 C CA . GLY A 1 110 ? -0.383 1.672 17.631 1.00 94.44 110 GLY A CA 1
ATOM 763 C C . GLY A 1 110 ? 0.915 0.982 17.197 1.00 94.44 110 GLY A C 1
ATOM 764 O O . GLY A 1 110 ? 1.968 1.216 17.778 1.00 94.44 110 GLY A O 1
ATOM 765 N N . ASN A 1 111 ? 0.843 0.171 16.137 1.00 95.75 111 ASN A N 1
ATOM 766 C CA . ASN A 1 111 ? 1.992 -0.452 15.489 1.00 95.75 111 ASN A CA 1
ATOM 767 C C . ASN A 1 111 ? 1.850 -0.334 13.967 1.00 95.75 111 ASN A C 1
ATOM 769 O O . ASN A 1 111 ? 0.781 -0.617 13.419 1.00 95.75 111 ASN A O 1
ATOM 773 N N . ALA A 1 112 ? 2.931 0.037 13.277 1.00 97.38 112 ALA A N 1
ATOM 774 C CA . ALA A 1 112 ? 2.956 0.139 11.822 1.00 97.38 112 ALA A CA 1
ATOM 775 C C . ALA A 1 112 ? 4.189 -0.559 11.230 1.00 97.38 112 ALA A C 1
ATOM 777 O O . ALA A 1 112 ? 5.314 -0.325 11.668 1.00 97.38 112 ALA A O 1
ATOM 778 N N . SER A 1 113 ? 3.981 -1.383 10.202 1.00 98.31 113 SER A N 1
ATOM 779 C CA . SER A 1 113 ? 5.037 -1.947 9.360 1.00 98.31 113 SER A CA 1
ATOM 780 C C . SER A 1 113 ? 4.849 -1.473 7.924 1.00 98.31 113 SER A C 1
ATOM 782 O O . SER A 1 113 ? 3.836 -1.764 7.288 1.00 98.31 113 SER A O 1
ATOM 784 N N . LEU A 1 114 ? 5.826 -0.727 7.414 1.00 98.38 114 LEU A N 1
ATOM 785 C CA . LEU A 1 114 ? 5.796 -0.137 6.079 1.00 98.38 114 LEU A CA 1
ATOM 786 C C . LEU A 1 114 ? 6.957 -0.715 5.274 1.00 98.38 114 LEU A C 1
ATOM 788 O O . LEU A 1 114 ? 8.117 -0.544 5.647 1.00 98.38 114 LEU A O 1
ATOM 792 N N . LYS A 1 115 ? 6.651 -1.427 4.189 1.00 98.38 115 LYS A N 1
ATOM 793 C CA . LYS A 1 115 ? 7.652 -2.096 3.353 1.00 98.38 115 LYS A CA 1
ATOM 794 C C . LYS A 1 115 ? 7.463 -1.702 1.897 1.00 98.38 115 LYS A C 1
ATOM 796 O O . LYS A 1 115 ? 6.454 -2.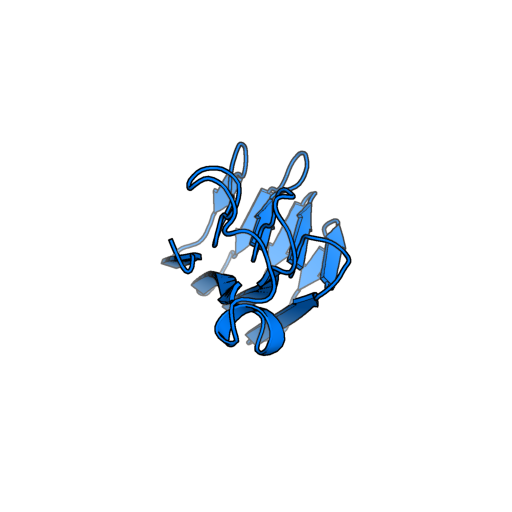036 1.283 1.00 98.38 115 LYS A O 1
ATOM 801 N N . GLY A 1 116 ? 8.447 -0.999 1.349 1.00 96.81 116 GLY A N 1
ATOM 802 C CA . GLY A 1 116 ? 8.562 -0.728 -0.079 1.00 96.81 116 GLY A CA 1
ATOM 803 C C . GLY A 1 116 ? 9.721 -1.516 -0.672 1.00 96.81 116 GLY A C 1
ATOM 804 O O . GLY A 1 116 ? 10.804 -1.521 -0.097 1.00 96.81 116 GLY A O 1
ATOM 805 N N . SER A 1 117 ? 9.506 -2.163 -1.814 1.00 94.62 117 SER A N 1
ATOM 806 C CA . SER A 1 117 ? 10.575 -2.766 -2.611 1.00 94.62 117 SER A CA 1
ATOM 807 C C . SER A 1 117 ? 10.358 -2.473 -4.091 1.00 94.62 117 SER A C 1
ATOM 809 O O . SER A 1 117 ? 9.249 -2.621 -4.609 1.00 94.62 117 SER A O 1
ATOM 811 N N . SER A 1 118 ? 11.422 -2.042 -4.754 1.00 89.56 118 SER A N 1
ATOM 812 C CA . SER A 1 118 ? 11.537 -1.924 -6.203 1.00 89.56 118 SER A CA 1
ATOM 813 C C . SER A 1 118 ? 12.645 -2.851 -6.690 1.00 89.56 118 SER A C 1
ATOM 815 O O . SER A 1 118 ? 13.579 -3.165 -5.958 1.00 89.56 118 SER A O 1
ATOM 817 N N . VAL A 1 119 ? 12.542 -3.282 -7.943 1.00 81.06 119 VAL A N 1
ATOM 818 C CA . VAL A 1 119 ? 13.624 -3.976 -8.666 1.00 81.06 119 VAL A CA 1
ATOM 819 C C . VAL A 1 119 ? 14.885 -3.146 -8.916 1.00 81.06 119 VAL A C 1
ATOM 821 O O . VAL A 1 119 ? 15.878 -3.704 -9.376 1.00 81.06 119 VAL A O 1
ATOM 824 N N . TYR A 1 120 ? 14.822 -1.840 -8.667 1.00 66.75 120 TYR A N 1
ATOM 825 C CA . TYR A 1 120 ? 15.913 -0.881 -8.809 1.00 66.75 120 TYR A CA 1
ATOM 826 C C . TYR A 1 120 ? 16.231 -0.276 -7.451 1.00 66.75 120 TYR A C 1
ATOM 828 O O . TYR A 1 120 ? 15.257 -0.077 -6.679 1.00 66.75 120 TYR A O 1
#

Radius of gyration: 14.72 Å; chains: 1; bounding box: 31×25×42 Å

Sequence (120 aa):
ALYVNGGNFSAQNTVLEGTAGRNNVGAKLSGNINVTQGNLAVTGTIYYRNGDKFTGLLAGSGLNVNVSHGSLNLTGQALAHPDVAGGCVSTPSGNNVVGLNLTNATLSAGNASLKGSSVY

Organism: NCBI:txid1151170

Foldseek 3Di:
DEEAAEDEAADQEAEAWAEDEPVLKRYEYHHHHEYAHHEYAYWFEYADAEQAAHKRYYYDYHAEYAYPDYEYEYWFEYHHDPVVVVVPYDDHDPVRYKRYYQVPHHYHDPYYHHYGDYPD

pLDDT: mean 89.41, std 12.13, range [55.5, 98.69]